Protein AF-A0A2E6PRS4-F1 (afdb_monomer)

Secondary structure (DSSP, 8-state):
--HHHHTTTT---S--------------PPPPP--------HHHHHHHHHHHHHHHHS---SHHHHHHHHHHHHHHHHHHHHHHHHHHHHHHS-HHHHHHHHHHHHHHHHHHHHHHHHHHHHHHHHHHHHHHHHHHHHHHHHHHHHTT---S-------HHHHHHHHHTT--

Radius of gyration: 37.23 Å; Cα contacts (8 Å, |Δi|>4): 51; chains: 1; bounding box: 70×58×114 Å

Mean predicted aligned error: 20.39 Å

Sequence (172 aa):
MTKKLEDLLNMASAKDVNVDKEEDKKEIIPQPEEQAKPEHTPEDIQRAIAKADKIDEALPMVKDLSLNDTEMDDIATTARNEFQNLMDLGMNVEARYAGEIFNTAARLLDTALNAKGAKVDRKLKMIQLQLQKARLDQVQARHDKENGIQEDGDAVVLDRNALLEKLLSKDK

Foldseek 3Di:
DCVVVCVVPPDDDPDDDDDDDDDDDDDDDPDDPPPDDDPPDVVNVVVVVVVVVVVVVVCPPDVVLVVLLVVLVVLLVVLVVVLVVLQVVLVVDPVVCSVVSNVVSVVSNVSSVVSVVVSVVSVVVSVVVVVVVVVVVVVVVVVCVVVVVDPDDDPPPDDPVRVVVVVVVVVD

Solvent-accessible surface area (backbone atoms only — not comparable to full-atom values): 10430 Å² total; per-residue (Å²): 144,53,76,74,61,51,69,74,50,89,58,85,71,96,76,85,79,82,89,84,82,90,78,96,77,86,80,86,74,84,72,82,78,85,79,71,78,79,86,66,49,73,64,52,53,51,49,50,51,54,48,49,54,49,50,61,64,69,5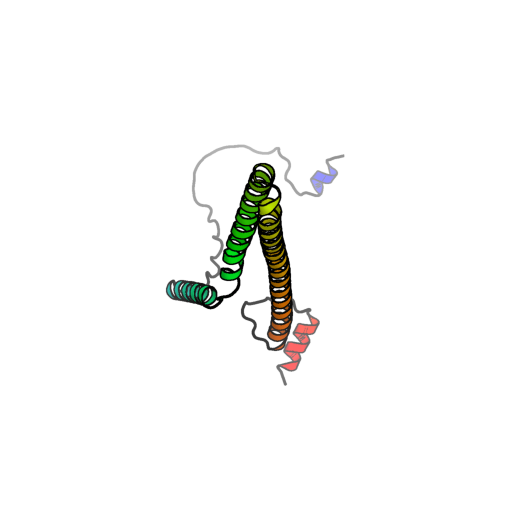2,86,78,64,65,72,65,54,59,54,48,53,55,30,50,50,50,27,48,52,26,49,52,52,24,51,54,33,52,58,47,30,72,76,42,62,76,88,56,19,58,58,37,49,52,54,24,51,53,30,44,50,50,22,48,51,31,50,50,52,47,51,55,46,53,52,47,51,50,50,50,52,52,50,47,55,51,50,51,54,51,48,59,49,50,38,66,72,69,66,64,72,79,69,93,72,82,76,86,65,54,74,67,59,50,51,53,58,53,63,64,67,78,108

pLDDT: mean 72.01, std 18.68, range [31.45, 95.62]

Structure (mmCIF, N/CA/C/O backbone):
data_AF-A0A2E6PRS4-F1
#
_entry.id   AF-A0A2E6PRS4-F1
#
loop_
_atom_site.group_PDB
_atom_site.id
_atom_site.type_symbol
_atom_site.label_atom_id
_atom_site.label_alt_id
_atom_site.label_comp_id
_atom_site.label_asym_id
_atom_site.label_entity_id
_atom_site.label_seq_id
_atom_site.pdbx_PDB_ins_code
_atom_site.Cartn_x
_atom_site.Cartn_y
_atom_site.Cartn_z
_atom_site.occupancy
_atom_site.B_iso_or_equiv
_atom_site.auth_seq_id
_atom_site.auth_comp_id
_atom_site.auth_asym_id
_atom_site.auth_atom_id
_atom_site.pdbx_PDB_model_num
ATOM 1 N N . MET A 1 1 ? -1.076 34.179 -66.871 1.00 49.91 1 MET A N 1
ATOM 2 C CA . MET A 1 1 ? 0.243 33.791 -66.327 1.00 49.91 1 MET A CA 1
ATOM 3 C C . MET A 1 1 ? 0.247 32.303 -65.964 1.00 49.91 1 MET A C 1
ATOM 5 O O . MET A 1 1 ? 0.446 31.957 -64.814 1.00 49.91 1 MET A O 1
ATOM 9 N N . THR A 1 2 ? 0.012 31.420 -66.936 1.00 56.25 2 THR A N 1
ATOM 10 C CA . THR A 1 2 ? 0.045 29.948 -66.748 1.00 56.25 2 THR A CA 1
ATOM 11 C C . THR A 1 2 ? 0.856 29.278 -67.857 1.00 56.25 2 THR A C 1
ATOM 13 O O . THR A 1 2 ? 1.628 28.375 -67.584 1.00 56.25 2 THR A O 1
ATOM 16 N N . LYS A 1 3 ? 0.858 29.864 -69.060 1.00 57.9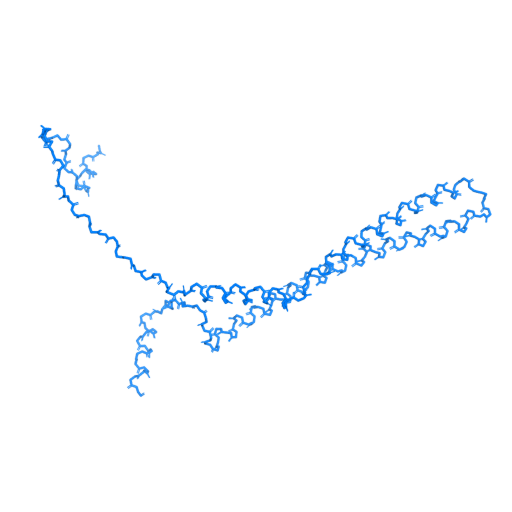1 3 LYS A N 1
ATOM 17 C CA . LYS A 1 3 ? 1.624 29.395 -70.229 1.00 57.91 3 LYS A CA 1
ATOM 18 C C . LYS A 1 3 ? 3.144 29.268 -70.053 1.00 57.91 3 LYS A C 1
ATOM 20 O O . LYS A 1 3 ? 3.773 28.561 -70.819 1.00 57.91 3 LYS A O 1
ATOM 25 N N . LYS A 1 4 ? 3.750 29.939 -69.063 1.00 58.47 4 LYS A N 1
ATOM 26 C CA . LYS A 1 4 ? 5.183 29.766 -68.738 1.00 58.47 4 LYS A CA 1
ATOM 27 C C . LYS A 1 4 ? 5.456 28.607 -67.771 1.00 58.47 4 LYS A C 1
ATOM 29 O O . LYS A 1 4 ? 6.589 28.154 -67.702 1.00 58.47 4 LYS A O 1
ATOM 34 N N . LEU A 1 5 ? 4.448 28.150 -67.020 1.00 56.97 5 LEU A N 1
ATOM 35 C CA . LEU A 1 5 ? 4.544 26.917 -66.228 1.00 56.97 5 LEU A CA 1
ATOM 36 C C . LEU A 1 5 ? 4.303 25.674 -67.097 1.00 56.97 5 LEU A C 1
ATOM 38 O O . LEU A 1 5 ? 4.833 24.615 -66.792 1.00 56.97 5 LEU A O 1
ATOM 42 N N . GLU A 1 6 ? 3.540 25.821 -68.179 1.00 56.69 6 GLU A N 1
ATOM 43 C CA . GLU A 1 6 ? 3.215 24.752 -69.135 1.00 56.69 6 GLU A CA 1
ATOM 44 C C . GLU A 1 6 ? 4.442 24.312 -69.967 1.00 56.69 6 GLU A C 1
ATOM 46 O O . GLU A 1 6 ? 4.542 23.154 -70.342 1.00 56.69 6 GLU A O 1
ATOM 51 N N . ASP A 1 7 ? 5.411 25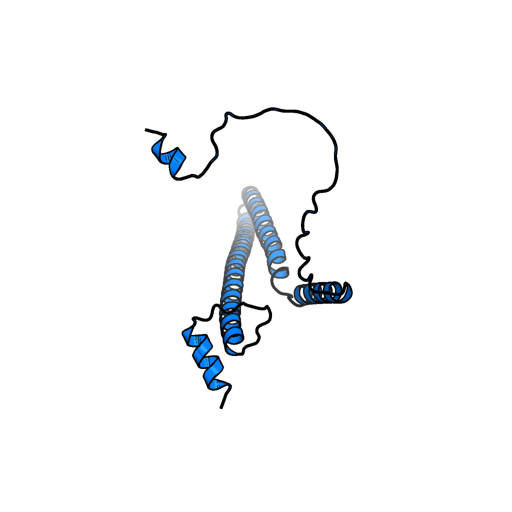.208 -70.191 1.00 60.62 7 ASP A N 1
ATOM 52 C CA . ASP A 1 7 ? 6.632 24.943 -70.981 1.00 60.62 7 ASP A CA 1
ATOM 53 C C . ASP A 1 7 ? 7.795 24.372 -70.133 1.00 60.62 7 ASP A C 1
ATOM 55 O O . ASP A 1 7 ? 8.737 23.775 -70.647 1.00 60.62 7 ASP A O 1
ATOM 59 N N . LEU A 1 8 ? 7.743 24.548 -68.805 1.00 59.16 8 LEU A N 1
ATOM 60 C CA . LEU A 1 8 ? 8.742 24.022 -67.857 1.00 59.16 8 LEU A CA 1
ATOM 61 C C . LEU A 1 8 ? 8.448 22.578 -67.429 1.00 59.16 8 LEU A C 1
ATOM 63 O O . LEU A 1 8 ? 9.347 21.861 -66.992 1.00 59.16 8 LEU A O 1
ATOM 67 N N . LEU A 1 9 ? 7.191 22.157 -67.553 1.00 59.59 9 LEU A N 1
ATOM 68 C CA . LEU A 1 9 ? 6.736 20.803 -67.291 1.00 59.59 9 LEU A CA 1
ATOM 69 C C . LEU A 1 9 ? 6.267 20.225 -68.623 1.00 59.59 9 LEU A C 1
ATOM 71 O O . LEU A 1 9 ? 5.119 20.422 -68.996 1.00 59.59 9 LEU A O 1
ATOM 75 N N . ASN A 1 10 ? 7.178 19.567 -69.342 1.00 56.53 10 ASN A N 1
ATOM 76 C CA . ASN A 1 10 ? 6.991 19.008 -70.684 1.00 56.53 10 ASN A CA 1
ATOM 77 C C . ASN A 1 10 ? 5.800 18.025 -70.766 1.00 56.53 10 ASN A C 1
ATOM 79 O O . ASN A 1 10 ? 5.975 16.807 -70.764 1.00 56.53 10 ASN A O 1
ATOM 83 N N . MET A 1 11 ? 4.580 18.552 -70.810 1.00 64.06 11 MET A N 1
ATOM 84 C CA . MET A 1 11 ? 3.341 17.808 -70.970 1.00 64.06 11 MET A CA 1
ATOM 85 C C . MET A 1 11 ? 2.712 18.200 -72.300 1.00 64.06 11 MET A C 1
ATOM 87 O O . MET A 1 11 ? 2.362 19.358 -72.529 1.00 64.06 11 MET A O 1
ATOM 91 N N . ALA A 1 12 ? 2.555 17.206 -73.173 1.00 57.31 12 ALA A N 1
ATOM 92 C CA . ALA A 1 12 ? 1.812 17.340 -74.414 1.00 57.31 12 ALA A CA 1
ATOM 93 C C . ALA A 1 12 ? 0.398 17.879 -74.131 1.00 57.31 12 ALA A C 1
ATOM 95 O O . ALA A 1 12 ? -0.305 17.403 -73.236 1.00 57.31 12 ALA A O 1
ATOM 96 N N . SER A 1 13 ? 0.007 18.909 -74.882 1.00 43.06 13 SER A N 1
ATOM 97 C CA . SER A 1 13 ? -1.272 19.597 -74.723 1.00 43.06 13 SER A CA 1
ATOM 98 C C . SER A 1 13 ? -2.442 18.647 -74.984 1.00 43.06 13 SER A C 1
ATOM 100 O O . SER A 1 13 ? -2.452 17.903 -75.962 1.00 43.06 13 SER A O 1
ATOM 102 N N . ALA A 1 14 ? -3.444 18.689 -74.106 1.00 52.03 14 ALA A N 1
ATOM 103 C CA . ALA A 1 14 ? -4.642 17.859 -74.153 1.00 52.03 14 ALA A CA 1
ATOM 104 C C . ALA A 1 14 ? -5.611 18.292 -75.271 1.00 52.03 14 ALA A C 1
ATOM 106 O O . ALA A 1 14 ? -6.699 18.807 -75.007 1.00 52.03 14 ALA A O 1
ATOM 107 N N . LYS A 1 15 ? -5.224 18.107 -76.532 1.00 47.44 15 LYS A N 1
ATOM 108 C CA . LYS A 1 15 ? -6.129 18.121 -77.685 1.00 47.44 15 LYS A CA 1
ATOM 109 C C . LYS A 1 15 ? -5.364 17.565 -78.880 1.00 47.44 15 LYS A C 1
ATOM 111 O O . LYS A 1 15 ? -4.557 18.294 -79.429 1.00 47.44 15 LYS A O 1
ATOM 116 N N . ASP A 1 16 ? -5.583 16.282 -79.165 1.00 38.78 16 ASP A N 1
ATOM 117 C CA . ASP A 1 16 ? -5.247 15.508 -80.378 1.00 38.78 16 ASP A CA 1
ATOM 118 C C . ASP A 1 16 ? -4.820 14.101 -79.908 1.00 38.78 16 ASP A C 1
ATOM 120 O O . ASP A 1 16 ? -3.908 13.983 -79.106 1.00 38.78 16 ASP A O 1
ATOM 124 N N . VAL A 1 17 ? -5.409 12.959 -80.260 1.00 31.45 17 VAL A N 1
ATOM 125 C CA . VAL A 1 17 ? -6.420 12.578 -81.244 1.00 31.45 17 VAL A CA 1
ATOM 126 C C . VAL A 1 17 ? -6.966 11.199 -80.811 1.00 31.45 17 VAL A C 1
ATOM 128 O O . VAL A 1 17 ? -6.208 10.332 -80.397 1.00 31.45 17 VAL A O 1
ATOM 131 N N . ASN A 1 18 ? -8.288 11.059 -80.930 1.00 32.84 18 ASN A N 1
ATOM 132 C CA . ASN A 1 18 ? -9.135 9.872 -81.129 1.00 32.84 18 ASN A CA 1
ATOM 133 C C . ASN A 1 18 ? -8.872 8.512 -80.445 1.00 32.84 18 ASN A C 1
ATOM 135 O O . ASN A 1 18 ? -7.901 7.803 -80.682 1.00 32.84 18 ASN A O 1
ATOM 139 N N . VAL A 1 19 ? -9.935 8.134 -79.734 1.00 40.94 19 VAL A N 1
ATOM 140 C CA . VAL A 1 19 ? -10.446 6.810 -79.367 1.00 40.94 19 VAL A CA 1
ATOM 141 C C . VAL A 1 19 ? -10.543 5.884 -80.592 1.00 40.94 19 VAL A C 1
ATOM 143 O O . VAL A 1 19 ? -11.022 6.334 -81.629 1.00 40.94 19 VAL A O 1
ATOM 146 N N . ASP A 1 20 ? -10.119 4.617 -80.469 1.00 32.44 20 ASP A N 1
ATOM 147 C CA . ASP A 1 20 ? -10.957 3.433 -80.761 1.00 32.44 20 ASP A CA 1
ATOM 148 C C . ASP A 1 20 ? -10.174 2.099 -80.783 1.00 32.44 20 ASP A C 1
ATOM 150 O O . ASP A 1 20 ? -9.208 1.953 -81.529 1.00 32.44 20 ASP A O 1
ATOM 1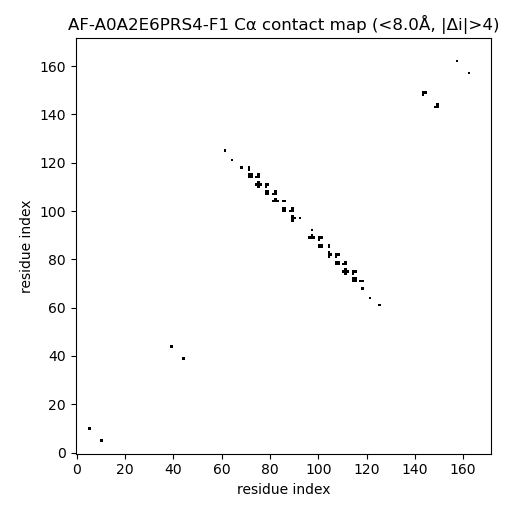54 N N . LYS A 1 21 ? -10.754 1.112 -80.069 1.00 34.97 21 LYS A N 1
ATOM 155 C CA . LYS A 1 21 ? -10.628 -0.367 -80.171 1.00 34.97 21 LYS A CA 1
ATOM 156 C C . LYS A 1 21 ? -9.491 -1.012 -79.363 1.00 34.97 21 LYS A C 1
ATOM 158 O O . LYS A 1 21 ? -8.318 -0.826 -79.648 1.00 34.97 21 LYS A O 1
ATOM 163 N N . GLU A 1 22 ? -9.818 -1.618 -78.217 1.00 38.41 22 GLU A N 1
ATOM 164 C CA . GLU A 1 22 ? -10.230 -3.038 -78.090 1.00 38.41 22 GLU A CA 1
ATOM 165 C C . GLU A 1 22 ? -9.108 -3.987 -78.540 1.00 38.41 22 GLU A C 1
ATOM 167 O O . GLU A 1 22 ? -8.917 -4.201 -79.733 1.00 38.41 22 GLU A O 1
ATOM 172 N N . GLU A 1 23 ? -8.345 -4.510 -77.576 1.00 34.72 23 GLU A N 1
ATOM 173 C CA . GLU A 1 23 ? -8.166 -5.949 -77.312 1.00 34.72 23 GLU A CA 1
ATOM 174 C C . GLU A 1 23 ? -6.911 -6.191 -76.455 1.00 34.72 23 GLU A C 1
ATOM 176 O O . GLU A 1 23 ? -5.776 -5.912 -76.842 1.00 34.72 23 GLU A O 1
ATOM 181 N N . ASP A 1 24 ? -7.149 -6.745 -75.267 1.00 45.50 24 ASP A N 1
ATOM 182 C CA . ASP A 1 24 ? -6.169 -7.275 -74.327 1.00 45.50 24 ASP A CA 1
ATOM 183 C C . ASP A 1 24 ? -5.090 -8.133 -75.004 1.00 45.50 24 ASP A C 1
ATOM 185 O O . ASP A 1 24 ? -5.383 -9.210 -75.532 1.00 45.50 24 ASP A O 1
ATOM 189 N N . LYS A 1 25 ? -3.819 -7.716 -74.903 1.00 39.00 25 LYS A N 1
ATOM 190 C CA . LYS A 1 25 ? -2.646 -8.610 -74.942 1.00 39.00 25 LYS A CA 1
ATOM 191 C C . LYS A 1 25 ? -1.364 -7.912 -74.471 1.00 39.00 25 LYS A C 1
ATOM 193 O O . LYS A 1 25 ? -0.718 -7.191 -75.216 1.00 39.00 25 LYS A O 1
ATOM 198 N N . LYS A 1 26 ? -0.963 -8.301 -73.255 1.00 47.59 26 LYS A N 1
ATOM 199 C CA . LYS A 1 26 ? 0.418 -8.492 -72.774 1.00 47.59 26 LYS A CA 1
ATOM 200 C C . LYS A 1 26 ? 1.381 -7.314 -72.947 1.00 47.59 26 LYS A C 1
ATOM 202 O O . LYS A 1 26 ? 2.219 -7.324 -73.844 1.00 47.59 26 LYS A O 1
ATOM 207 N N . GLU A 1 27 ? 1.404 -6.447 -71.942 1.00 37.12 27 GLU A N 1
ATOM 208 C CA . GLU A 1 27 ? 2.627 -5.732 -71.580 1.00 37.12 27 GLU A CA 1
ATOM 209 C C . GLU A 1 27 ? 3.219 -6.327 -70.303 1.00 37.12 27 GLU A C 1
ATOM 211 O O . GLU A 1 27 ? 2.568 -6.518 -69.276 1.00 37.12 27 GLU A O 1
ATOM 216 N N . ILE A 1 28 ? 4.472 -6.730 -70.456 1.00 47.09 28 ILE A N 1
ATOM 217 C CA . ILE A 1 28 ? 5.314 -7.426 -69.500 1.00 47.09 28 ILE A CA 1
ATOM 218 C C . ILE A 1 28 ? 5.763 -6.392 -68.472 1.00 47.09 28 ILE A C 1
ATOM 220 O O . ILE A 1 28 ? 6.578 -5.525 -68.771 1.00 47.09 28 ILE A O 1
ATOM 224 N N . ILE A 1 29 ? 5.213 -6.481 -67.265 1.00 41.16 29 ILE A N 1
ATOM 225 C CA . ILE A 1 29 ? 5.671 -5.714 -66.109 1.00 41.16 29 ILE A CA 1
ATOM 226 C C . ILE A 1 29 ? 6.909 -6.444 -65.561 1.00 41.16 29 ILE A C 1
ATOM 228 O O . ILE A 1 29 ? 6.783 -7.616 -65.187 1.00 41.16 29 ILE A O 1
ATOM 232 N N . PRO A 1 30 ? 8.101 -5.821 -65.512 1.00 43.03 30 PRO A N 1
ATOM 233 C CA . PRO A 1 30 ? 9.225 -6.405 -64.800 1.00 43.03 30 PRO A CA 1
ATOM 234 C C . PRO A 1 30 ? 8.875 -6.451 -63.311 1.00 43.03 30 PRO A C 1
ATOM 236 O O . PRO A 1 30 ? 8.598 -5.429 -62.682 1.00 43.03 30 PRO A O 1
ATOM 239 N N . GLN A 1 31 ? 8.813 -7.672 -62.786 1.00 45.75 31 GLN A N 1
ATOM 240 C CA . GLN A 1 31 ? 8.566 -7.963 -61.380 1.00 45.75 31 GLN A CA 1
ATOM 241 C C . GLN A 1 31 ? 9.669 -7.327 -60.518 1.00 45.75 31 GLN A C 1
ATOM 243 O O . GLN A 1 31 ? 10.835 -7.375 -60.913 1.00 45.75 31 GLN A O 1
ATOM 248 N N . PRO A 1 32 ? 9.340 -6.761 -59.344 1.00 41.91 32 PRO A N 1
ATOM 249 C CA . PRO A 1 32 ? 10.341 -6.428 -58.342 1.00 41.91 32 PRO A CA 1
ATOM 250 C C . PRO A 1 32 ? 11.074 -7.710 -57.947 1.00 41.91 32 PRO A C 1
ATOM 252 O O . PRO A 1 32 ? 10.451 -8.662 -57.477 1.00 41.91 32 PRO A O 1
ATOM 255 N N . GLU A 1 33 ? 12.382 -7.744 -58.178 1.00 46.59 33 GLU A N 1
ATOM 256 C CA . GLU A 1 33 ? 13.241 -8.827 -57.722 1.00 46.59 33 GLU A CA 1
ATOM 257 C C . GLU A 1 33 ? 13.114 -8.958 -56.201 1.00 46.59 33 GLU A C 1
ATOM 259 O O . GLU A 1 33 ? 13.383 -8.031 -55.434 1.00 46.59 33 GLU A O 1
ATOM 264 N N . GLU A 1 34 ? 12.650 -10.133 -55.792 1.00 52.53 34 GLU A N 1
ATOM 265 C CA . GLU A 1 34 ? 12.530 -10.606 -54.424 1.00 52.53 34 GLU A CA 1
ATOM 266 C C . GLU A 1 34 ? 13.937 -10.720 -53.819 1.00 52.53 34 GLU A C 1
ATOM 268 O O . GLU A 1 34 ? 14.589 -11.761 -53.871 1.00 52.53 34 GLU A O 1
ATOM 273 N N . GLN A 1 35 ? 14.451 -9.612 -53.286 1.00 45.47 35 GLN A N 1
ATOM 274 C CA . GLN A 1 35 ? 15.734 -9.594 -52.594 1.00 45.47 35 GLN A CA 1
ATOM 275 C C . GLN A 1 35 ? 15.557 -10.119 -51.164 1.00 45.47 35 GLN A C 1
ATOM 277 O O . GLN A 1 35 ? 15.123 -9.412 -50.260 1.00 45.47 35 GLN A O 1
ATOM 282 N N . ALA A 1 36 ? 15.903 -11.400 -51.021 1.00 48.22 36 ALA A N 1
ATOM 283 C CA . ALA A 1 36 ? 16.441 -12.056 -49.831 1.00 48.22 36 ALA A CA 1
ATOM 284 C C . ALA A 1 36 ? 15.652 -11.868 -48.521 1.00 48.22 36 ALA A C 1
ATOM 286 O O . ALA A 1 36 ? 16.026 -11.103 -47.634 1.00 48.22 36 ALA A O 1
ATOM 287 N N . LYS A 1 37 ? 14.616 -12.697 -48.346 1.00 53.91 37 LYS A N 1
ATOM 288 C CA . LYS A 1 37 ? 14.208 -13.143 -47.006 1.00 53.91 37 LYS A CA 1
ATOM 289 C C . LYS A 1 37 ? 15.441 -13.779 -46.347 1.00 53.91 37 LYS A C 1
ATOM 291 O O . LYS A 1 37 ? 16.013 -14.678 -46.965 1.00 53.91 37 LYS A O 1
ATOM 296 N N . PRO A 1 38 ? 15.870 -13.366 -45.143 1.00 51.91 38 PRO A N 1
ATOM 297 C CA . PRO A 1 38 ? 16.829 -14.173 -44.412 1.00 51.91 38 PRO A CA 1
ATOM 298 C C . PRO A 1 38 ? 16.184 -15.546 -44.206 1.00 51.91 38 PRO A C 1
ATOM 300 O O . PRO A 1 38 ? 15.061 -15.641 -43.705 1.00 51.91 38 PRO A O 1
ATOM 303 N N . GLU A 1 39 ? 16.856 -16.599 -44.664 1.00 58.75 39 GLU A N 1
ATOM 304 C CA . GLU A 1 39 ? 16.481 -17.987 -44.405 1.00 58.75 39 GLU A CA 1
ATOM 305 C C . GLU A 1 39 ? 16.673 -18.275 -42.910 1.00 58.75 39 GLU A C 1
ATOM 307 O O . GLU A 1 39 ? 17.584 -18.983 -42.496 1.00 58.75 39 GLU A O 1
ATOM 312 N N . HIS A 1 40 ? 15.829 -17.691 -42.063 1.00 56.31 40 HIS A N 1
ATOM 313 C CA . HIS A 1 40 ? 15.639 -18.204 -40.722 1.00 56.31 40 HIS A CA 1
ATOM 314 C C . HIS A 1 40 ? 14.801 -19.458 -40.879 1.00 56.31 40 HIS A C 1
ATOM 316 O O . HIS A 1 40 ? 13.635 -19.404 -41.285 1.00 56.31 40 HIS A O 1
ATOM 322 N N . THR A 1 41 ? 15.410 -20.606 -40.606 1.00 64.81 41 THR A N 1
ATOM 323 C CA . THR A 1 41 ? 14.647 -21.845 -40.566 1.00 64.81 41 THR A CA 1
ATOM 324 C C . THR A 1 41 ? 13.560 -21.701 -39.489 1.00 64.81 41 THR A C 1
ATOM 326 O O . THR A 1 41 ? 13.757 -20.989 -38.497 1.00 64.81 41 THR A O 1
ATOM 329 N N . PRO A 1 42 ? 12.392 -22.352 -39.632 1.00 66.25 42 PRO A N 1
ATOM 330 C CA . PRO A 1 42 ? 11.374 -22.341 -38.578 1.00 66.25 42 PRO A CA 1
ATOM 331 C C . PRO A 1 42 ? 11.944 -22.798 -37.221 1.00 66.25 42 PRO A C 1
ATOM 333 O O . PRO A 1 42 ? 11.488 -22.342 -36.173 1.00 66.25 42 PRO A O 1
ATOM 336 N N . GLU A 1 43 ? 12.998 -23.619 -37.244 1.00 67.44 43 GLU A N 1
ATOM 337 C CA . GLU A 1 43 ? 13.745 -24.048 -36.064 1.00 67.44 43 GLU A CA 1
ATOM 338 C C . GLU A 1 43 ? 14.557 -22.929 -35.397 1.00 67.44 43 GLU A C 1
ATOM 340 O O . GLU A 1 43 ? 14.675 -22.919 -34.172 1.00 67.44 43 GLU A O 1
ATOM 345 N N . ASP A 1 44 ? 15.114 -21.986 -36.159 1.00 69.19 44 ASP A N 1
ATOM 346 C CA . ASP A 1 44 ? 15.855 -20.841 -35.613 1.00 69.19 44 ASP A CA 1
ATOM 347 C C . ASP A 1 44 ? 14.911 -19.848 -34.945 1.00 69.19 44 ASP A C 1
ATOM 349 O O . ASP A 1 44 ? 15.208 -19.341 -33.864 1.00 69.19 44 ASP A O 1
ATOM 353 N N . ILE A 1 45 ? 13.730 -19.644 -35.534 1.00 71.81 45 ILE A N 1
ATOM 354 C CA . ILE A 1 45 ? 12.667 -18.821 -34.950 1.00 71.81 45 ILE A CA 1
ATOM 355 C C . ILE A 1 45 ? 12.157 -19.475 -33.662 1.00 71.81 45 ILE A C 1
ATOM 357 O O . ILE A 1 45 ? 12.038 -18.806 -32.639 1.00 71.81 45 ILE A O 1
ATOM 361 N N . GLN A 1 46 ? 11.931 -20.792 -33.655 1.00 73.81 46 GLN A N 1
ATOM 362 C CA . GLN A 1 46 ? 11.538 -21.511 -32.439 1.00 73.81 46 GLN A CA 1
ATOM 363 C C . GLN A 1 46 ? 12.631 -21.526 -31.372 1.00 73.81 46 GLN A C 1
ATOM 365 O O . GLN A 1 46 ? 12.317 -21.406 -30.189 1.00 73.81 46 GLN A O 1
ATOM 370 N N . ARG A 1 47 ? 13.911 -21.602 -31.750 1.00 74.12 47 ARG A N 1
ATOM 371 C CA . ARG A 1 47 ? 15.022 -21.444 -30.800 1.00 74.12 47 ARG A CA 1
ATOM 372 C C . ARG A 1 47 ? 15.129 -20.020 -30.272 1.00 74.12 47 ARG A C 1
ATOM 374 O O . ARG A 1 47 ? 15.443 -19.863 -29.099 1.00 74.12 47 ARG A O 1
ATOM 381 N N . ALA A 1 48 ? 14.896 -19.003 -31.097 1.00 72.12 48 ALA A N 1
ATOM 382 C CA . ALA A 1 48 ? 14.902 -17.606 -30.674 1.00 72.12 48 ALA A CA 1
ATOM 383 C C . ALA A 1 48 ? 13.748 -17.317 -29.705 1.00 72.12 48 ALA A C 1
ATOM 385 O O . ALA A 1 48 ? 13.983 -16.725 -28.658 1.00 72.12 48 ALA A O 1
ATOM 386 N N . ILE A 1 49 ? 12.545 -17.827 -29.990 1.00 76.00 49 ILE A N 1
ATOM 387 C CA . ILE A 1 49 ? 11.382 -17.742 -29.093 1.00 76.00 49 ILE A CA 1
ATOM 388 C C . ILE A 1 49 ? 11.662 -18.495 -27.787 1.00 76.00 49 ILE A C 1
ATOM 390 O O . ILE A 1 49 ? 11.545 -17.913 -26.719 1.00 76.00 49 ILE A O 1
ATOM 394 N N . ALA A 1 50 ? 12.157 -19.735 -27.848 1.00 77.44 50 ALA A N 1
ATOM 395 C CA . ALA A 1 50 ? 12.492 -20.503 -26.646 1.00 77.44 50 ALA A CA 1
ATOM 396 C C . ALA A 1 50 ? 13.625 -19.867 -25.819 1.00 77.44 50 ALA A C 1
ATOM 398 O O . ALA A 1 50 ? 13.659 -20.005 -24.597 1.00 77.44 50 ALA A O 1
ATOM 399 N N . LYS A 1 51 ? 14.576 -19.174 -26.461 1.00 73.50 51 LYS A N 1
ATOM 400 C CA . LYS A 1 51 ? 15.608 -18.387 -25.772 1.00 73.50 51 LYS A CA 1
ATOM 401 C C . LYS A 1 51 ? 15.022 -17.122 -25.152 1.00 73.50 51 LYS A C 1
ATOM 403 O O . LYS A 1 51 ? 15.398 -16.819 -24.029 1.00 73.50 51 LYS A O 1
ATOM 408 N N . ALA A 1 52 ? 14.123 -16.419 -25.839 1.00 73.19 52 ALA A N 1
ATOM 409 C CA . ALA A 1 52 ? 13.429 -15.249 -25.307 1.00 73.19 52 ALA A CA 1
ATOM 410 C C . ALA A 1 52 ? 12.569 -15.621 -24.091 1.00 73.19 52 ALA A C 1
ATOM 412 O O . ALA A 1 52 ? 12.731 -15.013 -23.040 1.00 73.19 52 ALA A O 1
ATOM 413 N N . ASP A 1 53 ? 11.785 -16.698 -24.178 1.00 72.00 53 ASP A N 1
ATOM 414 C CA . ASP A 1 53 ? 10.989 -17.228 -23.064 1.00 72.00 53 ASP A CA 1
ATOM 415 C C . ASP A 1 53 ? 11.880 -17.623 -21.878 1.00 72.00 53 ASP A C 1
ATOM 417 O O . ASP A 1 53 ? 11.567 -17.337 -20.725 1.00 72.00 53 ASP A O 1
ATOM 421 N N . LYS A 1 54 ? 13.045 -18.224 -22.153 1.00 71.19 54 LYS A N 1
ATOM 422 C CA . LYS A 1 54 ? 14.030 -18.579 -21.124 1.00 71.19 54 LYS A CA 1
ATOM 423 C C . LYS A 1 54 ? 14.731 -17.360 -20.521 1.00 71.19 54 LYS A C 1
ATOM 425 O O . LYS A 1 54 ? 15.114 -17.415 -19.358 1.00 71.19 54 LYS A O 1
ATOM 430 N N . ILE A 1 55 ? 14.927 -16.282 -21.280 1.00 65.88 55 ILE A N 1
ATOM 431 C CA . ILE A 1 55 ? 15.464 -15.005 -20.783 1.00 65.88 55 ILE A CA 1
ATOM 432 C C . ILE A 1 55 ? 14.417 -14.302 -19.910 1.00 65.88 55 ILE A C 1
ATOM 434 O O . ILE A 1 55 ? 14.761 -13.807 -18.838 1.00 65.88 55 ILE A O 1
ATOM 438 N N . ASP A 1 56 ? 13.149 -14.327 -20.319 1.00 61.09 56 ASP A N 1
ATOM 439 C CA . ASP A 1 56 ? 12.025 -13.788 -19.552 1.00 61.09 56 ASP A CA 1
ATOM 440 C C . ASP A 1 56 ? 11.775 -14.584 -18.259 1.00 61.09 56 ASP A C 1
ATOM 442 O O . ASP A 1 56 ? 11.481 -13.995 -17.220 1.00 61.09 56 ASP A O 1
ATOM 446 N N . GLU A 1 57 ? 11.955 -15.908 -18.281 1.00 65.31 57 GLU A N 1
ATOM 447 C CA . GLU A 1 57 ? 11.881 -16.772 -17.094 1.00 65.31 57 GLU A CA 1
ATOM 448 C C . GLU A 1 57 ? 13.115 -16.621 -16.183 1.00 65.31 57 GLU A C 1
ATOM 450 O O . GLU A 1 57 ? 13.003 -16.655 -14.956 1.00 65.31 57 GLU A O 1
ATOM 455 N N . ALA A 1 58 ? 14.300 -16.400 -16.764 1.00 60.62 58 ALA A N 1
ATOM 456 C CA . ALA A 1 58 ? 15.555 -16.202 -16.037 1.00 60.62 58 ALA A CA 1
ATOM 457 C C . ALA A 1 58 ? 15.740 -14.784 -15.477 1.00 60.62 58 ALA A C 1
ATOM 459 O O . ALA A 1 58 ? 16.749 -14.540 -14.813 1.00 60.62 58 ALA A O 1
ATOM 460 N N . LEU A 1 59 ? 14.803 -13.862 -15.717 1.00 58.38 59 LEU A N 1
ATOM 461 C CA . LEU A 1 59 ? 14.713 -12.569 -15.041 1.00 58.38 59 LEU A CA 1
ATOM 462 C C . LEU A 1 59 ? 13.718 -12.684 -13.872 1.00 58.38 59 LEU A C 1
ATOM 464 O O . LEU A 1 59 ? 12.544 -12.349 -14.025 1.00 58.38 59 LEU A O 1
ATOM 468 N N . PRO A 1 60 ? 14.144 -13.058 -12.649 1.00 65.06 60 PRO A N 1
ATOM 469 C CA . PRO A 1 60 ? 13.235 -13.268 -11.523 1.00 65.06 60 PRO A CA 1
ATOM 470 C C . PRO A 1 60 ? 12.825 -11.937 -10.867 1.00 65.06 60 PRO A C 1
ATOM 472 O O . PRO A 1 60 ? 12.411 -11.885 -9.715 1.00 65.06 60 PRO A O 1
ATOM 475 N N . MET A 1 61 ? 13.012 -10.803 -11.537 1.00 56.28 61 MET A N 1
ATOM 476 C CA . MET A 1 61 ? 13.095 -9.505 -10.883 1.00 56.28 61 MET A CA 1
ATOM 477 C C . MET A 1 61 ? 12.106 -8.547 -11.520 1.00 56.28 61 MET A C 1
ATOM 479 O O . MET A 1 61 ? 12.369 -8.010 -12.588 1.00 56.28 61 MET A O 1
ATOM 483 N N . VAL A 1 62 ? 10.974 -8.354 -10.832 1.00 55.03 62 VAL A N 1
ATOM 484 C CA . VAL A 1 62 ? 10.136 -7.130 -10.727 1.00 55.03 62 VAL A CA 1
ATOM 485 C C . VAL A 1 62 ? 8.655 -7.498 -10.508 1.00 55.03 62 VAL A C 1
ATOM 487 O O . VAL A 1 62 ? 7.924 -6.698 -9.928 1.00 55.03 62 VAL A O 1
ATOM 490 N N . LYS A 1 63 ? 8.203 -8.714 -10.857 1.00 54.81 63 LYS A N 1
ATOM 491 C CA . LYS A 1 63 ? 6.807 -9.144 -10.611 1.00 54.81 63 LYS A CA 1
ATOM 492 C C . LYS A 1 63 ? 6.481 -9.357 -9.128 1.00 54.81 63 LYS A C 1
ATOM 494 O O . LYS A 1 63 ? 5.470 -8.834 -8.662 1.00 54.81 63 LYS A O 1
ATOM 499 N N . ASP A 1 64 ? 7.360 -10.008 -8.370 1.00 60.22 64 ASP A N 1
ATOM 500 C CA . ASP A 1 64 ? 7.089 -10.329 -6.956 1.00 60.22 64 ASP A CA 1
ATOM 501 C C . ASP A 1 64 ? 7.027 -9.091 -6.049 1.00 60.22 64 ASP A C 1
ATOM 503 O O . ASP A 1 64 ? 6.370 -9.098 -5.008 1.00 60.22 64 ASP A O 1
ATOM 507 N N . LEU A 1 65 ? 7.652 -7.982 -6.460 1.00 62.41 65 LEU A N 1
ATOM 508 C CA . LEU A 1 65 ? 7.583 -6.728 -5.710 1.00 62.41 65 LEU A CA 1
ATOM 509 C C . LEU A 1 65 ? 6.234 -6.011 -5.890 1.00 62.41 65 LEU A C 1
ATOM 511 O O . LEU A 1 65 ? 5.822 -5.267 -5.003 1.00 62.41 65 LEU A O 1
ATOM 515 N N . SER A 1 66 ? 5.546 -6.255 -7.009 1.00 66.25 66 SER A N 1
ATOM 516 C CA . SER A 1 66 ? 4.232 -5.673 -7.309 1.00 66.25 66 SER A CA 1
ATOM 517 C C . SER A 1 66 ? 3.098 -6.390 -6.575 1.00 66.25 66 SER A C 1
ATOM 519 O O . SER A 1 66 ? 2.179 -5.726 -6.110 1.00 66.25 66 SER A O 1
ATOM 521 N N . LEU A 1 67 ? 3.181 -7.717 -6.397 1.00 66.88 67 LEU A N 1
ATOM 522 C CA . LEU A 1 67 ? 2.208 -8.479 -5.594 1.00 66.88 67 LEU A CA 1
ATOM 523 C C . LEU A 1 67 ? 2.189 -8.010 -4.131 1.00 66.88 67 LEU A C 1
ATOM 525 O O . LEU A 1 67 ? 1.131 -7.867 -3.526 1.00 66.88 67 LEU A O 1
ATOM 529 N N . ASN A 1 68 ? 3.359 -7.653 -3.602 1.00 74.94 68 ASN A N 1
ATOM 530 C CA . ASN A 1 68 ? 3.488 -7.108 -2.254 1.00 74.94 68 ASN A CA 1
ATOM 531 C C . ASN A 1 68 ? 2.917 -5.676 -2.121 1.00 74.94 68 ASN A C 1
ATOM 533 O O . ASN A 1 68 ? 2.707 -5.206 -1.007 1.00 74.94 68 ASN A O 1
ATOM 537 N N . ASP A 1 69 ? 2.681 -4.945 -3.222 1.00 83.94 69 ASP A N 1
ATOM 538 C CA . ASP A 1 69 ? 2.053 -3.610 -3.179 1.00 83.94 69 ASP A CA 1
ATOM 539 C C . ASP A 1 69 ? 0.563 -3.708 -2.825 1.00 83.94 69 ASP A C 1
ATOM 541 O O . ASP A 1 69 ? 0.054 -2.889 -2.058 1.00 83.94 69 ASP A O 1
ATOM 545 N N . THR A 1 70 ? -0.115 -4.731 -3.355 1.00 87.75 70 THR A N 1
ATOM 546 C CA . THR A 1 70 ? -1.525 -5.023 -3.069 1.00 87.75 70 THR A CA 1
ATOM 547 C C . THR A 1 70 ? -1.709 -5.441 -1.615 1.00 87.75 70 THR A C 1
ATOM 549 O O . THR A 1 70 ? -2.541 -4.870 -0.919 1.00 87.75 70 THR A O 1
ATOM 552 N N . GLU A 1 71 ? -0.858 -6.336 -1.109 1.00 87.38 71 GLU A N 1
ATOM 553 C CA . GLU A 1 71 ? -0.913 -6.777 0.291 1.00 87.38 71 GLU A CA 1
ATOM 554 C C . GLU A 1 71 ? -0.736 -5.612 1.282 1.00 87.38 71 GLU A C 1
ATOM 556 O O . GLU A 1 71 ? -1.422 -5.548 2.302 1.00 87.38 71 GLU A O 1
ATOM 561 N N . MET A 1 72 ? 0.150 -4.648 0.992 1.00 90.31 72 MET A N 1
ATOM 562 C CA . MET A 1 72 ? 0.324 -3.473 1.858 1.00 90.31 72 MET A CA 1
ATOM 563 C C . MET A 1 72 ? -0.877 -2.523 1.819 1.00 90.31 72 MET A C 1
ATOM 565 O O . MET A 1 72 ? -1.204 -1.914 2.841 1.00 90.31 72 MET A O 1
ATOM 569 N N . ASP A 1 73 ? -1.536 -2.380 0.667 1.00 91.19 73 ASP A N 1
ATOM 570 C CA . ASP A 1 73 ? -2.773 -1.603 0.563 1.00 91.19 73 ASP A CA 1
ATOM 571 C C . ASP A 1 73 ? -3.921 -2.271 1.322 1.00 91.19 73 ASP A C 1
ATOM 573 O O . ASP A 1 73 ? -4.661 -1.579 2.030 1.00 91.19 73 ASP A O 1
ATOM 577 N N . ASP A 1 74 ? -4.033 -3.595 1.235 1.00 93.69 74 ASP A N 1
ATOM 578 C CA . ASP A 1 74 ? -5.052 -4.376 1.937 1.00 93.69 74 ASP A CA 1
ATOM 579 C C . ASP A 1 74 ? -4.862 -4.286 3.455 1.00 93.69 74 ASP A C 1
ATOM 581 O O . ASP A 1 74 ? -5.819 -4.012 4.188 1.00 93.69 74 ASP A O 1
ATOM 585 N N . ILE A 1 75 ? -3.619 -4.400 3.941 1.00 92.81 75 ILE A N 1
ATOM 586 C CA . ILE A 1 75 ? -3.280 -4.190 5.357 1.00 92.81 75 ILE A CA 1
ATOM 587 C C . ILE A 1 75 ? -3.624 -2.759 5.783 1.00 92.81 75 ILE A C 1
ATOM 589 O O . ILE A 1 75 ? -4.263 -2.558 6.815 1.00 92.81 75 ILE A O 1
ATOM 593 N N . ALA A 1 76 ? -3.244 -1.750 4.994 1.00 94.56 76 ALA A N 1
ATOM 594 C CA . ALA A 1 76 ? -3.502 -0.350 5.326 1.00 94.56 76 ALA A CA 1
ATOM 595 C C . ALA A 1 76 ? -4.998 0.009 5.323 1.00 94.56 76 ALA A C 1
ATOM 597 O O . ALA A 1 76 ? -5.411 0.918 6.052 1.00 94.56 76 ALA A O 1
ATOM 598 N N . THR A 1 77 ? -5.792 -0.664 4.491 1.00 95.19 77 THR A N 1
ATOM 599 C CA . THR A 1 77 ? -7.244 -0.475 4.392 1.00 95.19 77 THR A CA 1
ATOM 600 C C . THR A 1 77 ? -7.947 -1.171 5.548 1.00 95.19 77 THR A C 1
ATOM 602 O O . THR A 1 77 ? -8.719 -0.537 6.264 1.00 95.19 77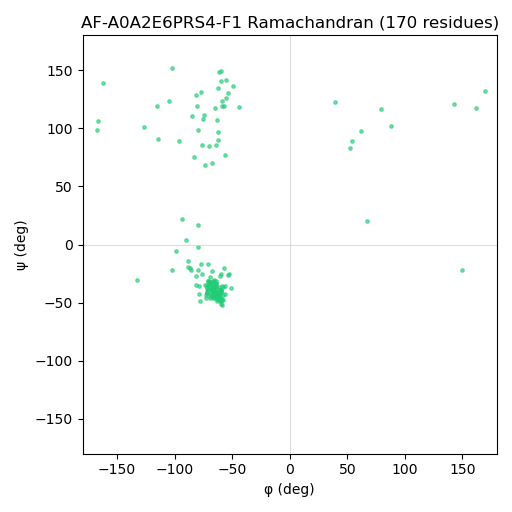 THR A O 1
ATOM 605 N N . THR A 1 78 ? -7.602 -2.433 5.806 1.00 94.81 78 THR A N 1
ATOM 606 C CA . THR A 1 78 ? -8.138 -3.205 6.934 1.00 94.81 78 THR A CA 1
ATOM 607 C C . THR A 1 78 ? -7.824 -2.522 8.261 1.00 94.81 78 THR A C 1
ATOM 609 O O . THR A 1 78 ? -8.722 -2.290 9.061 1.00 94.81 78 THR A O 1
ATOM 612 N N . ALA A 1 79 ? -6.578 -2.088 8.468 1.00 94.38 79 ALA A N 1
ATOM 613 C CA . ALA A 1 79 ? -6.179 -1.409 9.695 1.00 94.38 79 ALA A CA 1
ATOM 614 C C . ALA A 1 79 ? -6.886 -0.055 9.899 1.00 94.38 79 ALA A C 1
ATOM 616 O O . ALA A 1 79 ? -7.192 0.302 11.033 1.00 94.38 79 ALA A O 1
ATOM 617 N N . ARG A 1 80 ? -7.195 0.689 8.823 1.00 93.75 80 ARG A N 1
ATOM 618 C CA . ARG A 1 80 ? -8.017 1.913 8.910 1.00 93.75 80 ARG A CA 1
ATOM 619 C C . ARG A 1 80 ? -9.467 1.619 9.273 1.00 93.75 80 ARG A C 1
ATOM 621 O O . ARG A 1 80 ? -10.042 2.350 10.074 1.00 93.75 80 ARG A O 1
ATOM 628 N N . ASN A 1 81 ? -10.045 0.580 8.679 1.00 95.62 81 ASN A N 1
ATOM 629 C CA . ASN A 1 81 ? -11.422 0.189 8.957 1.00 95.62 81 ASN A CA 1
ATOM 630 C C . ASN A 1 81 ? -11.560 -0.273 10.413 1.00 95.62 81 ASN A C 1
ATOM 632 O O . ASN A 1 81 ? -12.430 0.212 11.128 1.00 95.62 81 ASN A O 1
ATOM 636 N N . GLU A 1 82 ? -10.641 -1.118 10.890 1.00 94.44 82 GLU A N 1
ATOM 637 C CA . GLU A 1 82 ? -10.632 -1.562 12.287 1.00 94.44 82 GLU A CA 1
ATOM 638 C C . GLU A 1 82 ? -10.311 -0.432 13.269 1.00 94.44 82 GLU A C 1
ATOM 640 O O . GLU A 1 82 ? -10.872 -0.386 14.360 1.00 94.44 82 GLU A O 1
ATOM 645 N N . PHE A 1 83 ? -9.470 0.532 12.885 1.00 95.44 83 PHE A N 1
ATOM 646 C CA . PHE A 1 83 ? -9.276 1.754 13.667 1.00 95.44 83 PHE A CA 1
ATOM 647 C C . PHE A 1 83 ? -10.593 2.512 13.870 1.00 95.44 83 PHE A C 1
ATOM 649 O O . PHE A 1 83 ? -10.908 2.890 14.997 1.00 95.44 83 PHE A O 1
ATOM 656 N N . GLN A 1 84 ? -11.373 2.707 12.802 1.00 93.75 84 GLN A N 1
ATOM 657 C CA . GLN A 1 84 ? -12.662 3.390 12.891 1.00 93.75 84 GLN A CA 1
ATOM 658 C C . GLN A 1 84 ? -13.649 2.599 13.759 1.00 93.75 84 GLN A C 1
ATOM 660 O O . GLN A 1 84 ? -14.256 3.173 14.659 1.00 93.75 84 GLN A O 1
ATOM 665 N N . ASN A 1 85 ? -13.723 1.276 13.574 1.00 94.69 85 ASN A N 1
ATOM 666 C CA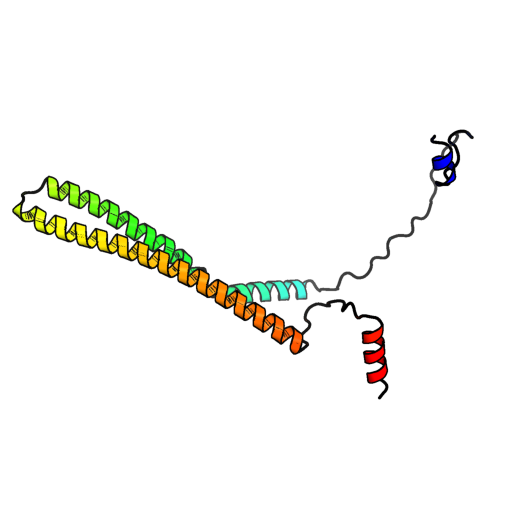 . ASN A 1 85 ? -14.562 0.396 14.391 1.00 94.69 85 ASN A CA 1
ATOM 667 C C . ASN A 1 85 ? -14.205 0.482 15.884 1.00 94.69 85 ASN A C 1
ATOM 669 O O . ASN A 1 85 ? -15.092 0.554 16.733 1.00 94.69 85 ASN A O 1
ATOM 673 N N . LEU A 1 86 ? -12.910 0.488 16.221 1.00 93.19 86 LEU A N 1
ATOM 674 C CA . LEU A 1 86 ? -12.449 0.617 17.604 1.00 93.19 86 LEU A CA 1
ATOM 675 C C . LEU A 1 86 ? -12.700 2.016 18.171 1.00 93.19 86 LEU A C 1
ATOM 677 O O . LEU A 1 86 ? -12.968 2.135 19.363 1.00 93.19 86 LEU A O 1
ATOM 681 N N . MET A 1 87 ? -12.644 3.066 17.349 1.00 92.19 87 MET A N 1
ATOM 682 C CA . MET A 1 87 ? -12.989 4.423 17.776 1.00 92.19 87 MET A CA 1
ATOM 683 C C . MET A 1 87 ? -14.478 4.522 18.130 1.00 92.19 87 MET A C 1
ATOM 685 O O . MET A 1 87 ? -14.833 5.035 19.194 1.00 92.19 87 MET A O 1
ATOM 689 N N . ASP A 1 88 ? -15.334 3.959 17.277 1.00 93.88 88 ASP A N 1
ATOM 690 C CA . ASP A 1 88 ? -16.780 3.914 17.483 1.00 93.88 88 ASP A CA 1
ATOM 691 C C . ASP A 1 88 ? -17.130 3.039 18.699 1.00 93.88 88 ASP A C 1
ATOM 693 O O . ASP A 1 88 ? -17.965 3.413 19.526 1.00 93.88 88 ASP A O 1
ATOM 697 N N . LEU A 1 89 ? -16.442 1.906 18.880 1.00 91.00 89 LEU A N 1
ATOM 698 C CA . LEU A 1 89 ? -16.574 1.070 20.074 1.00 91.00 89 LEU A CA 1
ATOM 699 C C . LEU A 1 89 ? -16.116 1.818 21.333 1.00 91.00 89 LEU A C 1
ATOM 701 O O . LEU A 1 89 ? -16.826 1.822 22.334 1.00 91.00 89 LEU A O 1
ATOM 705 N N . GLY A 1 90 ? -14.966 2.491 21.284 1.00 90.62 90 GLY A N 1
ATOM 706 C CA . GLY A 1 90 ? -14.408 3.250 22.403 1.00 90.62 90 GLY A CA 1
ATOM 707 C C . GLY A 1 90 ? -15.314 4.389 22.872 1.00 90.62 90 GLY A C 1
ATOM 708 O O . GLY A 1 90 ? -15.298 4.736 24.049 1.00 90.62 90 GLY A O 1
ATOM 709 N N . MET A 1 91 ? -16.151 4.927 21.981 1.00 88.31 91 MET A N 1
ATOM 710 C CA . MET A 1 91 ? -17.143 5.951 22.312 1.00 88.31 91 MET A CA 1
ATOM 711 C C . MET A 1 91 ? -18.413 5.383 22.970 1.00 88.31 91 MET A C 1
ATOM 713 O O . MET A 1 91 ? -19.107 6.107 23.681 1.00 88.31 91 MET A O 1
ATOM 717 N N . ASN A 1 92 ? -18.701 4.093 22.769 1.00 91.12 92 ASN A N 1
ATOM 718 C CA . ASN A 1 92 ? -19.850 3.391 23.353 1.00 91.12 92 ASN A CA 1
ATOM 719 C C . ASN A 1 92 ? -19.501 2.574 24.614 1.00 91.12 92 ASN A C 1
ATOM 721 O O . ASN A 1 92 ? -20.392 2.006 25.246 1.00 91.12 92 ASN A O 1
ATOM 725 N N . VAL A 1 93 ? -18.221 2.493 24.984 1.00 89.94 93 VAL A N 1
ATOM 726 C CA . VAL A 1 93 ? -17.724 1.730 26.139 1.00 89.94 93 VAL A CA 1
ATOM 727 C C . VAL A 1 93 ? -17.412 2.667 27.313 1.00 89.94 93 VAL A C 1
ATOM 729 O O . VAL A 1 93 ? -17.079 3.836 27.136 1.00 89.94 93 VAL A O 1
ATOM 732 N N . GLU A 1 94 ? -17.513 2.160 28.546 1.00 87.88 94 GLU A N 1
ATOM 733 C CA . GLU A 1 94 ? -17.166 2.918 29.752 1.00 87.88 94 GLU A CA 1
ATOM 734 C C . GLU A 1 94 ? -15.725 3.459 29.702 1.00 87.88 94 GLU A C 1
ATOM 736 O O . GLU A 1 94 ? -14.787 2.763 29.298 1.00 87.88 94 GLU A O 1
ATOM 741 N N . ALA A 1 95 ? -15.528 4.682 30.213 1.00 85.75 95 ALA A N 1
ATOM 742 C CA . ALA A 1 95 ? -14.251 5.406 30.168 1.00 85.75 95 ALA A CA 1
ATOM 743 C C . ALA A 1 95 ? -13.050 4.608 30.715 1.00 85.75 95 ALA A C 1
ATOM 745 O O . ALA A 1 95 ? -11.909 4.847 30.325 1.00 85.75 95 ALA A O 1
ATOM 746 N N . ARG A 1 96 ? -13.306 3.639 31.603 1.00 88.62 96 ARG A N 1
ATOM 747 C CA . ARG A 1 96 ? -12.282 2.789 32.219 1.00 88.62 96 ARG A CA 1
ATOM 748 C C . ARG A 1 96 ? -11.636 1.806 31.239 1.00 88.62 96 ARG A C 1
ATOM 750 O O . ARG A 1 96 ? -10.456 1.522 31.389 1.00 88.62 96 ARG A O 1
ATOM 757 N N . TYR A 1 97 ? -12.387 1.322 30.249 1.00 85.88 97 TYR A N 1
ATOM 758 C CA . TYR A 1 97 ? -11.898 0.397 29.217 1.00 85.88 97 TYR A CA 1
ATOM 759 C C . TYR A 1 97 ? -11.620 1.112 27.888 1.00 85.88 97 TYR A C 1
ATOM 761 O O . TYR A 1 97 ? -10.804 0.651 27.091 1.00 85.88 97 TYR A O 1
ATOM 769 N N . ALA A 1 98 ? -12.233 2.281 27.673 1.00 89.19 98 ALA A N 1
ATOM 770 C CA . ALA A 1 98 ? -12.023 3.101 26.483 1.00 89.19 98 ALA A CA 1
ATOM 771 C C . ALA A 1 98 ? -10.541 3.471 26.272 1.00 89.19 98 ALA A C 1
ATOM 773 O O . ALA A 1 98 ? -10.060 3.471 25.143 1.00 89.19 98 ALA A O 1
ATOM 774 N N . GLY A 1 99 ? -9.784 3.710 27.350 1.00 90.38 99 GLY A N 1
ATOM 775 C CA . GLY A 1 99 ? -8.351 4.012 27.260 1.00 90.38 99 GLY A CA 1
ATOM 776 C C . GLY A 1 99 ? -7.520 2.894 26.616 1.00 90.38 99 GLY A C 1
ATOM 777 O O . GLY A 1 99 ? -6.626 3.174 25.820 1.00 90.38 99 GLY A O 1
ATOM 778 N N . GLU A 1 100 ? -7.814 1.626 26.912 1.00 90.75 100 GLU A N 1
ATOM 779 C CA . GLU A 1 100 ? -7.120 0.491 26.288 1.00 90.75 100 GLU A CA 1
ATOM 780 C C . GLU A 1 100 ? -7.530 0.332 24.821 1.00 90.75 100 GLU A C 1
ATOM 782 O O . GLU A 1 100 ? -6.667 0.163 23.958 1.00 90.75 100 GLU A O 1
ATOM 787 N N . ILE A 1 101 ? -8.822 0.492 24.521 1.00 91.69 101 ILE A N 1
ATOM 788 C CA . ILE A 1 101 ? -9.354 0.440 23.154 1.00 91.69 101 ILE A CA 1
ATOM 789 C C . ILE A 1 101 ? -8.697 1.519 22.282 1.00 91.69 101 ILE A C 1
ATOM 791 O O . ILE A 1 101 ? -8.147 1.195 21.229 1.00 91.69 101 ILE A O 1
ATOM 795 N N . PHE A 1 102 ? -8.635 2.773 22.741 1.00 92.06 102 PHE A N 1
ATOM 796 C CA . PHE A 1 102 ? -7.983 3.852 21.992 1.00 92.06 102 PHE A CA 1
ATOM 797 C C . PHE A 1 102 ? -6.473 3.633 21.820 1.00 92.06 102 PHE A C 1
ATOM 799 O O . PHE A 1 1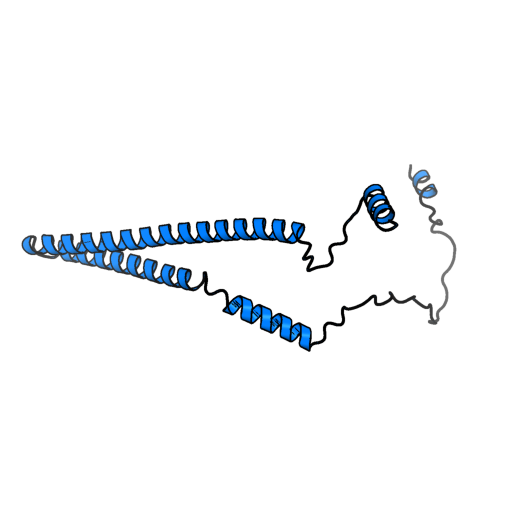02 ? -5.929 3.955 20.765 1.00 92.06 102 PHE A O 1
ATOM 806 N N . ASN A 1 103 ? -5.793 3.027 22.798 1.00 92.81 103 ASN A N 1
ATOM 807 C CA . ASN A 1 103 ? -4.385 2.648 22.649 1.00 92.81 103 ASN A CA 1
ATOM 808 C C . ASN A 1 103 ? -4.187 1.557 21.584 1.00 92.81 103 ASN A C 1
ATOM 810 O O . ASN A 1 103 ? -3.242 1.627 20.796 1.00 92.81 103 ASN A O 1
ATOM 814 N N . THR A 1 104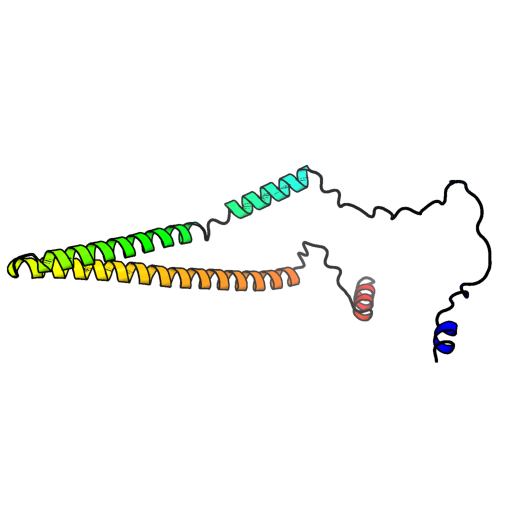 ? -5.067 0.552 21.528 1.00 93.31 104 THR A N 1
ATOM 815 C CA . THR A 1 104 ? -5.011 -0.473 20.469 1.00 93.31 104 THR A CA 1
ATOM 816 C C . THR A 1 104 ? -5.340 0.105 19.094 1.00 93.31 104 THR A C 1
ATOM 818 O O . THR A 1 104 ? -4.652 -0.213 18.125 1.00 93.31 104 THR A O 1
ATOM 821 N N . ALA A 1 105 ? -6.305 1.026 19.020 1.00 94.19 105 ALA A N 1
ATOM 822 C CA . ALA A 1 105 ? -6.637 1.754 17.804 1.00 94.19 105 ALA A CA 1
ATOM 823 C C . ALA A 1 105 ? -5.431 2.576 17.308 1.00 94.19 105 ALA A C 1
ATOM 825 O O . ALA A 1 105 ? -5.049 2.464 16.146 1.00 94.19 105 ALA A O 1
ATOM 826 N N . ALA A 1 106 ? -4.754 3.324 18.186 1.00 93.50 106 ALA A N 1
ATOM 827 C CA . ALA A 1 106 ? -3.552 4.080 17.822 1.00 93.50 106 ALA A CA 1
ATOM 828 C C . ALA A 1 106 ? -2.454 3.182 17.217 1.00 93.50 106 ALA A C 1
ATOM 830 O O . ALA A 1 106 ? -1.900 3.506 16.169 1.00 93.50 106 ALA A O 1
ATOM 831 N N . ARG A 1 107 ? -2.216 1.996 17.798 1.00 94.94 107 ARG A N 1
ATOM 832 C CA . ARG A 1 107 ? -1.266 1.008 17.247 1.00 94.94 107 ARG A CA 1
ATOM 833 C C . ARG A 1 107 ? -1.684 0.475 15.870 1.00 94.94 107 ARG A C 1
ATOM 835 O O . ARG A 1 107 ? -0.831 0.218 15.017 1.00 94.94 107 ARG A O 1
ATOM 842 N N . LEU A 1 108 ? -2.985 0.299 15.637 1.00 93.56 108 LEU A N 1
ATOM 843 C CA . LEU A 1 108 ? -3.531 -0.080 14.328 1.00 93.56 108 LEU A CA 1
ATOM 844 C C . LEU A 1 108 ? -3.323 1.030 13.292 1.00 93.56 108 LEU A C 1
ATOM 846 O O . LEU A 1 108 ? -2.917 0.747 12.163 1.00 93.56 108 LEU A O 1
ATOM 850 N N . LEU A 1 109 ? -3.511 2.293 13.682 1.00 94.31 109 LEU A N 1
ATOM 851 C CA . LEU A 1 109 ? -3.233 3.440 12.820 1.00 94.31 109 LEU A CA 1
ATOM 852 C C . LEU A 1 109 ? -1.743 3.529 12.460 1.00 94.31 109 LEU A C 1
ATOM 854 O O . LEU A 1 109 ? -1.416 3.713 11.287 1.00 94.31 109 LEU A O 1
ATOM 858 N N . ASP A 1 110 ? -0.846 3.314 13.426 1.00 95.38 110 ASP A N 1
ATOM 859 C CA . ASP A 1 110 ? 0.600 3.246 13.179 1.00 95.38 110 ASP A CA 1
ATOM 860 C C . ASP A 1 110 ? 0.952 2.126 12.194 1.00 95.38 110 ASP A C 1
ATOM 862 O O . ASP A 1 110 ? 1.751 2.319 11.278 1.00 95.38 110 ASP A O 1
ATOM 866 N N . THR A 1 111 ? 0.310 0.963 12.319 1.00 93.62 111 THR A N 1
ATOM 867 C CA . THR A 1 111 ? 0.483 -0.154 11.377 1.00 93.62 111 THR A CA 1
ATOM 868 C C . THR A 1 111 ? 0.042 0.243 9.965 1.00 93.62 111 THR A C 1
ATOM 870 O O . THR A 1 111 ? 0.755 -0.023 8.995 1.00 93.62 111 THR A O 1
ATOM 873 N N . ALA A 1 112 ? -1.081 0.955 9.833 1.00 94.44 112 ALA A N 1
ATOM 874 C CA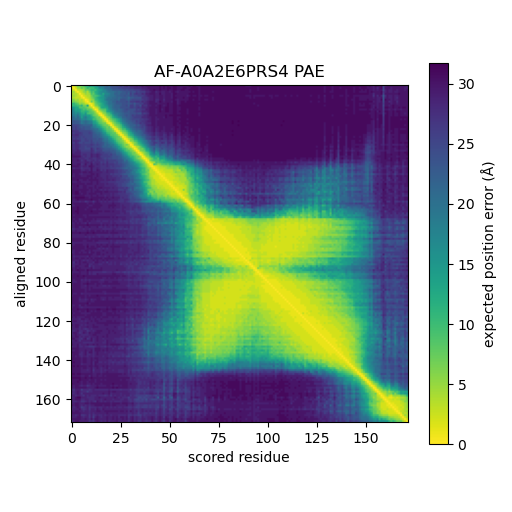 . ALA A 1 112 ? -1.560 1.461 8.549 1.00 94.44 112 ALA A CA 1
ATOM 875 C C . ALA A 1 112 ? -0.620 2.517 7.936 1.00 94.44 112 ALA A C 1
ATOM 877 O O . ALA A 1 112 ? -0.456 2.569 6.712 1.00 94.44 112 ALA A O 1
ATOM 878 N N . LEU A 1 113 ? -0.016 3.374 8.765 1.00 94.38 113 LEU A N 1
ATOM 879 C CA . LEU A 1 113 ? 0.968 4.370 8.334 1.00 94.38 113 LEU A CA 1
ATOM 880 C C . LEU A 1 113 ? 2.271 3.707 7.888 1.00 94.38 113 LEU A C 1
ATOM 882 O O . LEU A 1 113 ? 2.762 4.018 6.805 1.00 94.38 113 LEU A O 1
ATOM 886 N N . ASN A 1 114 ? 2.778 2.747 8.661 1.00 94.44 114 ASN A N 1
ATOM 887 C CA . ASN A 1 114 ? 3.979 1.986 8.330 1.00 94.44 114 ASN A CA 1
ATOM 888 C C . ASN A 1 114 ? 3.807 1.184 7.034 1.00 94.44 114 ASN A C 1
ATOM 890 O O . ASN A 1 114 ? 4.705 1.192 6.195 1.00 94.44 114 ASN A O 1
ATOM 894 N N . ALA A 1 115 ? 2.643 0.563 6.814 1.00 93.75 115 ALA A N 1
ATOM 895 C CA . ALA A 1 115 ? 2.339 -0.129 5.560 1.00 93.75 115 ALA A CA 1
ATOM 896 C C . ALA A 1 115 ? 2.360 0.831 4.353 1.00 93.75 115 ALA A C 1
ATOM 898 O O . ALA A 1 115 ? 2.959 0.526 3.318 1.00 93.75 115 ALA A O 1
ATOM 899 N N . LYS A 1 116 ? 1.782 2.035 4.492 1.00 92.31 116 LYS A N 1
ATOM 900 C CA . LYS A 1 116 ? 1.840 3.063 3.436 1.00 92.31 116 LYS A CA 1
ATOM 901 C C . LYS A 1 116 ? 3.249 3.619 3.218 1.00 92.31 116 LYS A C 1
ATOM 903 O O . LYS A 1 116 ? 3.624 3.835 2.067 1.00 92.31 116 LYS A O 1
ATOM 908 N N . GLY A 1 117 ? 4.024 3.823 4.282 1.00 92.81 117 GLY A N 1
ATOM 909 C CA . GLY A 1 117 ? 5.431 4.224 4.196 1.00 92.81 117 GLY A CA 1
ATOM 910 C C . GLY A 1 117 ? 6.260 3.188 3.437 1.00 92.81 117 GLY A C 1
ATOM 911 O O . GLY A 1 117 ? 6.869 3.512 2.421 1.00 92.81 117 GLY A O 1
ATOM 912 N N . ALA A 1 118 ? 6.154 1.916 3.829 1.00 90.81 118 ALA A N 1
ATOM 913 C CA . ALA A 1 118 ? 6.834 0.803 3.170 1.00 90.81 118 ALA A CA 1
ATOM 914 C C . ALA A 1 118 ? 6.464 0.675 1.681 1.00 90.81 118 ALA A C 1
ATOM 916 O O . ALA A 1 118 ? 7.320 0.367 0.850 1.00 90.81 118 ALA A O 1
ATOM 917 N N . LYS A 1 119 ? 5.207 0.949 1.314 1.00 91.44 119 LYS A N 1
ATOM 918 C CA . LYS A 1 119 ? 4.769 1.020 -0.085 1.00 91.44 119 LYS A CA 1
ATOM 919 C C . LYS A 1 119 ? 5.480 2.128 -0.867 1.00 91.44 119 LYS A C 1
ATOM 921 O O . LYS A 1 119 ? 5.971 1.882 -1.970 1.00 91.44 119 LYS A O 1
ATOM 926 N N . VAL A 1 120 ? 5.564 3.336 -0.312 1.00 90.75 120 VAL A N 1
ATOM 927 C CA . VAL A 1 120 ? 6.277 4.455 -0.952 1.00 90.75 120 VAL A CA 1
ATOM 928 C C . VAL A 1 120 ? 7.764 4.134 -1.101 1.00 90.75 120 VAL A C 1
ATOM 930 O O . VAL A 1 120 ? 8.306 4.279 -2.197 1.00 90.75 120 VAL A O 1
ATOM 933 N N . ASP A 1 121 ? 8.398 3.607 -0.056 1.00 90.94 121 ASP A N 1
ATOM 934 C CA . ASP A 1 121 ? 9.814 3.229 -0.076 1.00 90.94 121 ASP A CA 1
ATOM 935 C C . ASP A 1 121 ? 10.111 2.166 -1.138 1.00 90.94 121 ASP A C 1
ATOM 937 O O . ASP A 1 121 ? 11.115 2.238 -1.850 1.00 90.94 121 ASP A O 1
ATOM 941 N N . ARG A 1 122 ? 9.212 1.193 -1.319 1.00 86.88 122 ARG A N 1
ATOM 942 C CA . ARG A 1 122 ? 9.344 0.183 -2.377 1.00 86.88 122 ARG A CA 1
ATOM 943 C C . ARG A 1 122 ? 9.176 0.767 -3.769 1.00 86.88 122 ARG A C 1
ATOM 945 O O . ARG A 1 122 ? 9.927 0.381 -4.660 1.00 86.88 122 ARG A O 1
ATOM 952 N N . LYS A 1 123 ? 8.246 1.703 -3.970 1.00 88.38 123 LYS A N 1
ATOM 953 C CA . LYS A 1 123 ? 8.109 2.410 -5.254 1.00 88.38 123 LYS A CA 1
ATOM 954 C C . LYS A 1 123 ? 9.361 3.218 -5.574 1.00 88.38 123 LYS A C 1
ATOM 956 O O . LYS A 1 123 ? 9.850 3.160 -6.699 1.00 88.38 123 LYS A O 1
ATOM 961 N N . LEU A 1 124 ? 9.938 3.886 -4.577 1.00 90.31 124 LEU A N 1
ATOM 962 C CA . LEU A 1 124 ? 11.228 4.558 -4.724 1.00 90.31 124 LEU A CA 1
ATOM 963 C C . LEU A 1 124 ? 12.339 3.562 -5.074 1.00 90.31 124 LEU A C 1
ATOM 965 O O . LEU A 1 124 ? 13.098 3.807 -6.008 1.00 90.31 124 LEU A O 1
ATOM 969 N N . LYS A 1 125 ? 12.398 2.407 -4.400 1.00 88.69 125 LYS A N 1
ATOM 970 C CA . LYS A 1 125 ? 13.366 1.346 -4.708 1.00 88.69 125 LYS A CA 1
ATOM 971 C C . LYS A 1 125 ? 13.180 0.777 -6.117 1.00 88.69 125 LYS A C 1
ATOM 973 O O . LYS A 1 125 ? 14.165 0.530 -6.800 1.00 88.69 125 LYS A O 1
ATOM 978 N N . MET A 1 126 ? 11.945 0.612 -6.586 1.00 86.00 126 MET A N 1
ATOM 979 C CA . MET A 1 126 ? 11.652 0.170 -7.952 1.00 86.00 126 MET A CA 1
ATOM 980 C C . MET A 1 126 ? 12.172 1.177 -8.982 1.00 86.00 126 MET A C 1
ATOM 982 O O . MET A 1 126 ? 12.860 0.785 -9.920 1.00 86.00 126 MET A O 1
ATOM 986 N N . ILE A 1 127 ? 11.916 2.472 -8.776 1.00 87.88 127 ILE A N 1
ATOM 987 C CA . ILE A 1 127 ? 12.434 3.540 -9.644 1.00 87.88 127 ILE A CA 1
ATOM 988 C C . ILE A 1 127 ? 13.967 3.559 -9.619 1.00 87.88 127 ILE A C 1
ATOM 990 O O . ILE A 1 127 ? 14.601 3.685 -10.664 1.00 87.88 127 ILE A O 1
ATOM 994 N N . GLN A 1 128 ? 14.580 3.390 -8.445 1.00 88.69 128 GLN A N 1
ATOM 995 C CA . GLN A 1 128 ? 16.036 3.294 -8.318 1.00 88.69 128 GLN A CA 1
ATOM 996 C C . GLN A 1 128 ? 16.598 2.099 -9.094 1.00 88.69 128 GLN A C 1
ATOM 998 O O . GLN A 1 128 ? 17.579 2.263 -9.813 1.00 88.69 128 GLN A O 1
ATOM 1003 N N . LEU A 1 129 ? 15.968 0.925 -8.999 1.00 89.38 129 LEU A N 1
ATOM 1004 C CA . LEU A 1 129 ? 16.378 -0.271 -9.738 1.00 89.38 129 LEU A CA 1
ATOM 1005 C C . LEU A 1 129 ? 16.226 -0.087 -11.249 1.00 89.38 129 LEU A C 1
ATOM 1007 O O . LEU A 1 129 ? 17.116 -0.471 -12.000 1.00 89.38 129 LEU A O 1
ATOM 1011 N N . GLN A 1 130 ? 15.143 0.543 -11.705 1.00 86.81 130 GLN A N 1
ATOM 1012 C CA . GLN A 1 130 ? 14.947 0.870 -13.119 1.00 86.81 130 GLN A CA 1
ATOM 1013 C C . GLN A 1 130 ? 15.994 1.869 -13.622 1.00 86.81 130 GLN A C 1
ATOM 1015 O O . GLN A 1 130 ? 16.556 1.682 -14.698 1.00 86.81 130 GLN A O 1
ATOM 1020 N N . LEU A 1 131 ? 16.316 2.895 -12.830 1.00 89.44 131 LEU A N 1
ATOM 1021 C CA . LEU A 1 131 ? 17.370 3.852 -13.162 1.00 89.44 131 LEU A CA 1
ATOM 1022 C C . LEU A 1 131 ? 18.752 3.186 -13.178 1.00 89.44 131 LEU A C 1
ATOM 1024 O O . LEU A 1 131 ? 19.575 3.486 -14.041 1.00 89.44 131 LEU A O 1
ATOM 1028 N N . GLN A 1 132 ? 19.013 2.278 -12.238 1.00 89.69 132 GLN A N 1
ATOM 1029 C CA . GLN A 1 132 ? 20.249 1.506 -12.188 1.00 89.69 132 GLN A CA 1
ATOM 1030 C C . GLN A 1 132 ? 20.366 0.566 -13.390 1.00 89.69 132 GLN A C 1
ATOM 1032 O O . GLN A 1 132 ? 21.436 0.513 -13.990 1.00 89.69 132 GLN A O 1
ATOM 1037 N N . LYS A 1 133 ? 19.272 -0.100 -13.783 1.00 88.38 133 LYS A N 1
ATOM 1038 C CA . LYS A 1 133 ? 19.205 -0.902 -15.009 1.00 88.38 133 LYS A CA 1
ATOM 1039 C C . LYS A 1 133 ? 19.507 -0.040 -16.233 1.00 88.38 133 LYS A C 1
ATOM 1041 O O . LYS A 1 133 ? 20.443 -0.340 -16.952 1.00 88.38 133 LYS A O 1
ATOM 1046 N N . ALA A 1 134 ? 18.824 1.093 -16.402 1.00 85.19 134 ALA A N 1
ATOM 1047 C CA . ALA A 1 134 ? 19.060 1.994 -17.532 1.00 85.19 134 ALA A CA 1
ATOM 1048 C C . ALA A 1 134 ? 20.512 2.503 -17.602 1.00 85.19 134 ALA A C 1
ATOM 1050 O O . ALA A 1 134 ? 21.066 2.661 -18.686 1.00 85.19 134 ALA A O 1
ATOM 1051 N N . ARG A 1 135 ? 21.152 2.751 -16.451 1.00 89.38 135 ARG A N 1
ATOM 1052 C CA . ARG A 1 135 ? 22.579 3.103 -16.398 1.00 89.38 135 ARG A CA 1
ATOM 1053 C C . ARG A 1 135 ? 23.474 1.936 -16.805 1.00 89.38 135 ARG A C 1
ATOM 1055 O O . ARG A 1 135 ? 24.422 2.158 -17.551 1.00 89.38 135 ARG A O 1
ATOM 1062 N N . LEU A 1 136 ? 23.194 0.728 -16.317 1.00 90.06 136 LEU A N 1
ATOM 1063 C CA . LEU A 1 136 ? 23.948 -0.469 -16.683 1.00 90.06 136 LEU A CA 1
ATOM 1064 C C . LEU A 1 136 ? 23.815 -0.750 -18.184 1.00 90.06 136 LEU A C 1
ATOM 1066 O O . LEU A 1 136 ? 24.834 -0.908 -18.844 1.00 90.06 136 LEU A O 1
ATOM 1070 N N . ASP A 1 137 ? 22.595 -0.689 -18.719 1.00 84.12 137 ASP A N 1
ATOM 1071 C CA . ASP A 1 137 ? 22.293 -0.883 -20.138 1.00 84.12 137 ASP A CA 1
ATOM 1072 C C . ASP A 1 137 ? 23.030 0.159 -21.003 1.00 84.12 137 ASP A C 1
ATOM 1074 O O . ASP A 1 137 ? 23.594 -0.177 -22.038 1.00 84.12 137 ASP A O 1
ATOM 1078 N N . GLN A 1 138 ? 23.114 1.426 -20.569 1.00 84.88 138 GLN A N 1
ATOM 1079 C CA . GLN A 1 138 ? 23.892 2.461 -21.271 1.00 84.88 138 GLN A CA 1
ATOM 1080 C C . GLN A 1 138 ? 25.403 2.205 -21.249 1.00 84.88 138 GLN A C 1
ATOM 1082 O O . GLN A 1 138 ? 26.091 2.523 -22.220 1.00 84.88 138 GLN A O 1
ATOM 1087 N N . VAL A 1 139 ? 25.937 1.691 -20.140 1.00 85.19 139 VAL A N 1
ATOM 1088 C CA . VAL A 1 139 ? 27.364 1.361 -20.018 1.00 85.19 139 VAL A CA 1
ATOM 1089 C C . VAL A 1 139 ? 27.693 0.114 -20.837 1.00 85.19 139 VAL A C 1
ATOM 1091 O O . VAL A 1 139 ? 28.680 0.129 -21.565 1.00 85.19 139 VAL A O 1
ATOM 1094 N N . GLN A 1 140 ? 26.847 -0.917 -20.786 1.00 80.25 140 GLN A N 1
ATOM 1095 C CA . GLN A 1 140 ? 26.965 -2.115 -21.617 1.00 80.25 140 GLN A CA 1
ATOM 1096 C C . GLN A 1 140 ? 26.873 -1.757 -23.100 1.00 80.25 140 GLN A C 1
ATOM 1098 O O . GLN A 1 140 ? 27.810 -2.034 -23.832 1.00 80.25 140 GLN A O 1
ATOM 1103 N N . ALA A 1 141 ? 25.877 -0.972 -23.521 1.00 74.56 141 ALA A N 1
ATOM 1104 C CA . ALA A 1 141 ? 25.765 -0.511 -24.907 1.00 74.56 141 ALA A CA 1
ATOM 1105 C C . ALA A 1 141 ? 26.977 0.313 -25.390 1.00 74.56 141 ALA A C 1
ATOM 1107 O O . ALA A 1 141 ? 27.244 0.380 -26.589 1.00 74.56 141 ALA A O 1
ATOM 1108 N N . ARG A 1 142 ? 27.718 0.973 -24.486 1.00 74.75 142 ARG A N 1
ATOM 1109 C CA . ARG A 1 142 ? 28.995 1.630 -24.820 1.00 74.75 142 ARG A CA 1
ATOM 1110 C C . ARG A 1 142 ? 30.144 0.629 -24.922 1.00 74.75 142 ARG A C 1
ATOM 1112 O O . ARG A 1 142 ? 30.930 0.725 -25.856 1.00 74.75 142 ARG A O 1
ATOM 1119 N N . HIS A 1 143 ? 30.218 -0.322 -23.999 1.00 71.56 143 HIS A N 1
ATOM 1120 C CA . HIS A 1 143 ? 31.246 -1.360 -23.964 1.00 71.56 143 HIS A CA 1
ATOM 1121 C C . HIS A 1 143 ? 31.107 -2.368 -25.119 1.00 71.56 143 HIS A C 1
ATOM 1123 O O . HIS A 1 143 ? 32.108 -2.812 -25.672 1.00 71.56 143 HIS A O 1
ATOM 1129 N N . ASP A 1 144 ? 29.885 -2.676 -25.549 1.00 62.81 144 ASP A N 1
ATOM 1130 C CA . ASP A 1 144 ? 29.605 -3.559 -26.686 1.00 62.81 144 ASP A CA 1
ATOM 1131 C C . ASP A 1 144 ? 29.959 -2.878 -28.019 1.00 62.81 144 ASP A C 1
ATOM 1133 O O . ASP A 1 144 ? 30.513 -3.511 -28.919 1.00 62.81 144 ASP A O 1
ATOM 1137 N N . LYS A 1 145 ? 29.765 -1.550 -28.109 1.00 60.00 145 LYS A N 1
ATOM 1138 C CA . LYS A 1 145 ? 30.266 -0.727 -29.226 1.00 60.00 145 LYS A CA 1
ATOM 1139 C C . LYS A 1 145 ? 31.793 -0.650 -29.275 1.00 60.00 145 LYS A C 1
ATOM 1141 O O . LYS A 1 145 ? 32.348 -0.531 -30.364 1.00 60.00 145 LYS A O 1
ATOM 1146 N N . GLU A 1 146 ? 32.467 -0.702 -28.128 1.00 58.72 146 GLU A N 1
ATOM 1147 C CA . GLU A 1 146 ? 33.933 -0.656 -28.035 1.00 58.72 146 GLU A CA 1
ATOM 1148 C C . GLU A 1 146 ? 34.580 -2.026 -28.309 1.00 58.72 146 GLU A C 1
ATOM 1150 O O . GLU A 1 146 ? 35.621 -2.090 -28.959 1.00 58.72 146 GLU A O 1
ATOM 1155 N N . ASN A 1 147 ? 33.934 -3.127 -27.908 1.00 56.41 147 ASN A N 1
ATOM 1156 C CA . ASN A 1 147 ? 34.440 -4.493 -28.101 1.00 56.41 147 ASN A CA 1
ATOM 1157 C C . ASN A 1 147 ? 34.007 -5.167 -29.412 1.00 56.41 147 ASN A C 1
ATOM 1159 O O . ASN A 1 147 ? 34.335 -6.331 -29.636 1.00 56.41 147 ASN A O 1
ATOM 1163 N N . GLY A 1 148 ? 33.295 -4.461 -30.294 1.00 53.25 148 GLY A N 1
ATOM 1164 C CA . GLY A 1 148 ? 33.006 -4.941 -31.648 1.00 53.25 148 GLY A CA 1
ATOM 1165 C C . GLY A 1 148 ? 32.074 -6.154 -31.722 1.00 53.25 148 GLY A C 1
ATOM 1166 O O . GLY A 1 148 ? 32.046 -6.823 -32.754 1.00 53.25 148 GLY A O 1
ATOM 1167 N N . ILE A 1 149 ? 31.292 -6.436 -30.676 1.00 53.75 149 ILE A N 1
ATOM 1168 C CA . ILE A 1 149 ? 30.197 -7.409 -30.758 1.00 53.75 149 ILE A CA 1
ATOM 1169 C C . ILE A 1 149 ? 28.992 -6.669 -31.348 1.00 53.75 149 ILE A C 1
ATOM 1171 O O . ILE A 1 149 ? 28.072 -6.250 -30.654 1.00 53.75 149 ILE A O 1
ATOM 1175 N N . GLN A 1 150 ? 29.064 -6.437 -32.659 1.00 49.78 150 GLN A N 1
ATOM 1176 C CA . GLN A 1 150 ? 27.925 -6.050 -33.485 1.00 49.78 150 GLN A CA 1
ATOM 1177 C C . GLN A 1 150 ? 27.081 -7.304 -33.721 1.00 49.78 150 GLN A C 1
ATOM 1179 O O . GLN A 1 150 ? 27.270 -8.006 -34.713 1.00 49.78 150 GLN A O 1
ATOM 1184 N N . GLU A 1 151 ? 26.175 -7.612 -32.793 1.00 52.06 151 GLU A N 1
ATOM 1185 C CA . GLU A 1 151 ? 24.930 -8.244 -33.221 1.00 52.06 151 GLU A CA 1
ATOM 1186 C C . GLU A 1 151 ? 24.048 -7.142 -33.816 1.00 52.06 151 GLU A C 1
ATOM 1188 O O . GLU A 1 151 ? 23.910 -6.061 -33.247 1.00 52.06 151 GLU A O 1
ATOM 1193 N N . ASP A 1 152 ? 23.520 -7.439 -34.996 1.00 48.81 152 ASP A N 1
ATOM 1194 C CA . ASP A 1 152 ? 22.787 -6.584 -35.925 1.00 48.81 152 ASP A CA 1
ATOM 1195 C C . ASP A 1 152 ? 23.623 -5.643 -36.805 1.00 48.81 152 ASP A C 1
ATOM 1197 O O . ASP A 1 152 ? 24.348 -4.745 -36.374 1.00 48.81 152 ASP A O 1
ATOM 1201 N N . GLY A 1 153 ? 23.512 -5.918 -38.110 1.00 51.28 153 GLY A N 1
ATOM 1202 C CA . GLY A 1 153 ? 24.200 -5.249 -39.202 1.00 51.28 153 GLY A CA 1
ATOM 1203 C C . GLY A 1 153 ? 23.833 -3.777 -39.284 1.00 51.28 153 GLY A C 1
ATOM 1204 O O . GLY A 1 153 ? 22.918 -3.389 -40.005 1.00 51.28 153 GLY A O 1
ATOM 1205 N N . ASP A 1 154 ? 24.595 -2.959 -38.574 1.00 44.22 154 ASP A N 1
ATOM 1206 C CA . ASP A 1 154 ? 24.503 -1.515 -38.674 1.00 44.22 154 ASP A CA 1
ATOM 1207 C C . ASP A 1 154 ? 25.367 -1.065 -39.859 1.00 44.22 154 ASP A C 1
ATOM 1209 O O . ASP A 1 154 ? 26.600 -1.181 -39.858 1.00 44.22 154 ASP A O 1
ATOM 1213 N N . ALA A 1 155 ? 24.707 -0.604 -40.922 1.00 51.47 155 ALA A N 1
ATOM 1214 C CA . ALA A 1 155 ? 25.359 0.000 -42.071 1.00 51.47 155 ALA A CA 1
ATOM 1215 C C . ALA A 1 155 ? 26.095 1.259 -41.598 1.00 51.47 155 ALA A C 1
ATOM 1217 O O . ALA A 1 155 ? 25.513 2.332 -41.446 1.00 51.47 155 ALA A O 1
ATOM 1218 N N . VAL A 1 156 ? 27.395 1.118 -41.337 1.00 60.66 156 VAL A N 1
ATOM 1219 C CA . VAL A 1 156 ? 28.243 2.236 -40.938 1.00 60.66 156 VAL A CA 1
ATOM 1220 C C . VAL A 1 156 ? 28.273 3.232 -42.096 1.00 60.66 156 VAL A C 1
ATOM 1222 O O . VAL A 1 156 ? 28.904 2.981 -43.124 1.00 60.66 156 VAL A O 1
ATOM 1225 N N . VAL A 1 157 ? 27.596 4.371 -41.940 1.00 60.69 157 VAL A N 1
ATOM 1226 C CA . VAL A 1 157 ? 27.751 5.517 -42.843 1.00 60.69 157 VAL A CA 1
ATOM 1227 C C . VAL A 1 157 ? 29.140 6.098 -42.589 1.00 60.69 157 VAL A C 1
ATOM 1229 O O . VAL A 1 157 ? 29.335 6.984 -41.761 1.00 60.69 157 VAL A O 1
ATOM 1232 N N . LEU A 1 158 ? 30.135 5.517 -43.254 1.00 65.44 158 LEU A N 1
ATOM 1233 C CA . LEU A 1 158 ? 31.507 5.999 -43.253 1.00 65.44 158 LEU A CA 1
ATOM 1234 C C . LEU A 1 158 ? 31.620 7.139 -44.263 1.00 65.44 158 LEU A C 1
ATOM 1236 O O . LEU A 1 158 ? 31.249 6.990 -45.429 1.00 65.44 158 LEU A O 1
ATOM 1240 N N . ASP A 1 159 ? 32.167 8.266 -43.816 1.00 73.12 159 ASP A N 1
ATOM 1241 C CA . ASP A 1 159 ? 32.575 9.343 -44.713 1.00 73.12 159 ASP A CA 1
ATOM 1242 C C . ASP A 1 159 ? 33.665 8.833 -45.676 1.00 73.12 159 ASP A C 1
ATOM 1244 O O . ASP A 1 159 ? 34.469 7.957 -45.331 1.00 73.12 159 ASP A O 1
ATOM 1248 N N . ARG A 1 160 ? 33.708 9.377 -46.897 1.00 70.50 160 ARG A N 1
ATOM 1249 C CA . ARG A 1 160 ? 34.588 8.922 -47.989 1.00 70.50 160 ARG A CA 1
ATOM 1250 C C . ARG A 1 160 ? 36.047 8.813 -47.543 1.00 70.50 160 ARG A C 1
ATOM 1252 O O . ARG A 1 160 ? 36.748 7.886 -47.939 1.00 70.50 160 ARG A O 1
ATOM 1259 N N . ASN A 1 161 ? 36.492 9.740 -46.700 1.00 73.75 161 ASN A N 1
ATOM 1260 C CA . ASN A 1 161 ? 37.863 9.785 -46.202 1.00 73.75 161 ASN A CA 1
ATOM 1261 C C . ASN A 1 161 ? 38.157 8.655 -45.199 1.00 73.75 161 ASN A C 1
ATOM 1263 O O . ASN A 1 161 ? 39.223 8.050 -45.268 1.00 73.75 161 ASN A O 1
ATOM 1267 N N . ALA A 1 162 ? 37.192 8.292 -44.349 1.00 75.38 162 ALA A N 1
ATOM 1268 C CA . ALA A 1 162 ? 37.331 7.183 -43.403 1.00 75.38 162 ALA A CA 1
ATOM 1269 C C . ALA A 1 162 ? 37.372 5.814 -44.112 1.00 75.38 162 ALA A C 1
ATOM 1271 O O . ALA A 1 162 ? 38.077 4.902 -43.678 1.00 75.38 162 ALA A O 1
ATOM 1272 N N . LEU A 1 163 ? 36.665 5.667 -45.242 1.00 76.38 163 LEU A N 1
ATOM 1273 C CA . LEU A 1 163 ? 36.769 4.475 -46.097 1.00 76.38 163 LEU A CA 1
ATOM 1274 C C . LEU A 1 163 ? 38.150 4.349 -46.744 1.00 76.38 163 LEU A C 1
ATOM 1276 O O . LEU A 1 163 ? 38.714 3.255 -46.777 1.00 76.38 163 LEU A O 1
ATOM 1280 N N . LEU A 1 164 ? 38.699 5.461 -47.240 1.00 76.56 164 LEU A N 1
ATOM 1281 C CA . LEU A 1 164 ? 40.019 5.478 -47.869 1.00 76.56 164 LEU A CA 1
ATOM 1282 C C . LEU A 1 164 ? 41.125 5.104 -46.875 1.00 76.56 164 LEU A C 1
ATOM 1284 O O . LEU A 1 164 ? 41.995 4.312 -47.223 1.00 76.56 164 LEU A O 1
ATOM 1288 N N . GLU A 1 165 ? 41.063 5.579 -45.629 1.00 78.69 165 GLU A N 1
ATOM 1289 C CA . GLU A 1 165 ? 42.023 5.188 -44.586 1.00 78.69 165 GLU A CA 1
ATOM 1290 C C . GLU A 1 165 ? 41.929 3.699 -44.218 1.00 78.69 165 GLU A C 1
ATOM 1292 O O . GLU A 1 165 ? 42.949 3.032 -44.014 1.00 78.69 165 GLU A O 1
ATOM 1297 N N . LYS A 1 166 ? 40.716 3.136 -44.183 1.00 77.56 166 LYS A N 1
ATOM 1298 C CA . LYS A 1 166 ? 40.504 1.711 -43.883 1.00 77.56 166 LYS A CA 1
ATOM 1299 C C . LYS A 1 166 ? 40.965 0.789 -45.020 1.00 77.56 166 LYS A C 1
ATOM 1301 O O . LYS A 1 166 ? 41.404 -0.327 -44.761 1.00 77.56 166 LYS A O 1
ATOM 1306 N N . LEU A 1 167 ? 40.885 1.250 -46.268 1.00 74.81 167 LEU A N 1
ATOM 1307 C CA . LEU A 1 167 ? 41.446 0.552 -47.429 1.00 74.81 167 LEU A CA 1
ATOM 1308 C C . LEU A 1 167 ? 42.978 0.640 -47.444 1.00 74.81 167 LEU A C 1
ATOM 1310 O O . LEU A 1 167 ? 43.639 -0.382 -47.589 1.00 74.81 167 LEU A O 1
ATOM 1314 N N . LEU A 1 168 ? 43.544 1.827 -47.204 1.00 77.50 168 LEU A N 1
ATOM 1315 C CA . LEU A 1 168 ? 44.995 2.047 -47.216 1.00 77.50 168 LEU A CA 1
ATOM 1316 C C . LEU A 1 168 ? 45.729 1.291 -46.094 1.00 77.50 168 LEU A C 1
ATOM 1318 O O . LEU A 1 168 ? 46.869 0.870 -46.265 1.00 77.50 168 LEU A O 1
ATOM 1322 N N . SER A 1 169 ? 45.082 1.112 -44.940 1.00 72.19 169 SER A N 1
ATOM 1323 C CA . SER A 1 169 ? 45.630 0.350 -43.808 1.00 72.19 169 SER A CA 1
ATOM 1324 C C . SER A 1 169 ? 45.563 -1.168 -43.988 1.00 72.19 169 SER A C 1
ATOM 1326 O O . SER A 1 169 ? 46.274 -1.881 -43.285 1.00 72.19 169 SER A O 1
ATOM 1328 N N . LYS A 1 170 ? 44.743 -1.670 -44.920 1.00 69.38 170 LYS A N 1
ATOM 1329 C CA . LYS A 1 170 ? 44.585 -3.107 -45.187 1.00 69.38 170 LYS A CA 1
ATOM 1330 C C . LYS A 1 170 ? 45.586 -3.649 -46.220 1.00 69.38 170 LYS A C 1
ATOM 1332 O O . LYS A 1 170 ? 45.752 -4.860 -46.301 1.00 69.38 170 LYS A O 1
ATOM 1337 N N . ASP A 1 171 ? 46.261 -2.765 -46.956 1.00 56.34 171 ASP A N 1
ATOM 1338 C CA . ASP A 1 171 ? 47.294 -3.082 -47.961 1.00 56.34 171 ASP A CA 1
ATOM 1339 C C . ASP A 1 171 ? 48.735 -3.057 -47.395 1.00 56.34 171 ASP A C 1
ATOM 1341 O O . ASP A 1 171 ? 49.705 -2.888 -48.138 1.00 56.34 171 ASP A O 1
ATOM 1345 N N . LYS A 1 172 ? 48.901 -3.211 -46.074 1.00 47.50 172 LYS A N 1
ATOM 1346 C CA . LYS A 1 172 ? 50.209 -3.205 -45.403 1.00 47.50 172 LYS A CA 1
ATOM 1347 C C . LYS A 1 172 ? 50.470 -4.473 -44.602 1.00 47.50 172 LYS A C 1
ATOM 1349 O O . LYS A 1 172 ? 49.512 -4.984 -43.984 1.00 47.50 172 LYS A O 1
#